Protein AF-A0A9D6SHR8-F1 (afdb_monomer_lite)

Radius of gyration: 16.15 Å; chains: 1; bounding box: 41×32×40 Å

Foldseek 3Di:
DDDCVVVVVVVLVVCVVPVVDLDADEDEWDQFAAPPADHGKRCRNPPVDPSHQEIEYAQDDECDCVVVCVVVRTPDGHRLLQLLVVLLVRCPGPPHHAYEHAHHFAAQDAHPDPVCPVHGHHPVSQVSSQCSNVVSRHPGYDYHHPCVVVVD

Sequence (152 aa):
MASFYAAYDAIAEGLKEGIGVKPFITYHPPCCSEWGTAPPRTSLYFGDREWLSMNMLQSSHFLDPKAFVKSNRFSFGWKAEFNYQPIFDEYRSEPIRPVIDGESRYENLRKDDFYLKKGSWASYDSRNSAYHSIFAGAAGHTYGDNSIYQFF

Secondary structure (DSSP, 8-state):
----HHHHHHHHHHHHHHHSS---------SEEETTS--S-HHHHHTT-TT--SEEEE--S-SSTHHHHHHTTEEEE--GGGTHHHHHHHHT-SS---EEEEE---BT-BSSSTT-TT-B--HHHHHHHHHHHHHTT-SEE---BTTTTTT-

Structure (mmCIF, N/CA/C/O backbone):
data_AF-A0A9D6SHR8-F1
#
_entry.id   AF-A0A9D6SHR8-F1
#
loop_
_atom_site.group_PDB
_atom_site.id
_atom_site.type_symbol
_atom_site.label_atom_id
_atom_site.label_alt_id
_atom_site.label_comp_id
_atom_site.label_asym_id
_atom_site.label_entity_id
_atom_site.label_seq_id
_atom_site.pdbx_PDB_ins_code
_atom_site.Cartn_x
_atom_site.Cartn_y
_atom_site.Cartn_z
_atom_site.occupancy
_atom_site.B_iso_or_equiv
_atom_site.auth_seq_id
_atom_site.auth_comp_id
_atom_site.auth_asym_id
_atom_site.auth_atom_id
_atom_site.pdbx_PDB_model_num
ATOM 1 N N . MET A 1 1 ? 14.632 2.800 17.492 1.00 48.62 1 MET A N 1
ATOM 2 C CA . MET A 1 1 ? 13.832 3.947 17.020 1.00 48.62 1 MET A CA 1
ATOM 3 C C . MET A 1 1 ? 12.662 4.153 17.961 1.00 48.62 1 MET A C 1
ATOM 5 O O . MET A 1 1 ? 12.173 3.165 18.497 1.00 48.62 1 MET A O 1
ATOM 9 N N . ALA A 1 2 ? 12.241 5.398 18.185 1.00 56.22 2 ALA A N 1
ATOM 10 C CA . ALA A 1 2 ? 10.981 5.658 18.874 1.00 56.22 2 ALA A CA 1
ATOM 11 C C . ALA A 1 2 ? 9.826 5.143 18.003 1.00 56.22 2 ALA A C 1
ATOM 13 O O . ALA A 1 2 ? 9.817 5.372 16.796 1.00 56.22 2 ALA A O 1
ATOM 14 N N . SER A 1 3 ? 8.891 4.408 18.599 1.00 79.38 3 SER A N 1
ATOM 15 C CA . SER A 1 3 ? 7.686 3.967 17.902 1.00 79.38 3 SER A CA 1
ATOM 16 C C . SER A 1 3 ? 6.666 5.108 17.868 1.00 79.38 3 SER A C 1
ATOM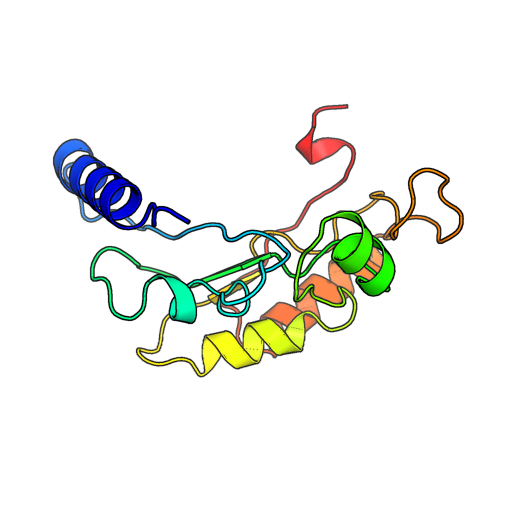 18 O O . SER A 1 3 ? 6.381 5.712 18.900 1.00 79.38 3 SER A O 1
ATOM 20 N N . PHE A 1 4 ? 6.096 5.381 16.692 1.00 89.94 4 PHE A N 1
ATOM 21 C CA . PHE A 1 4 ? 5.040 6.384 16.504 1.00 89.94 4 PHE A CA 1
ATOM 22 C C . PHE A 1 4 ? 3.625 5.831 16.724 1.00 89.94 4 PHE A C 1
ATOM 24 O O . PHE A 1 4 ? 2.652 6.544 16.496 1.00 89.94 4 PHE A O 1
ATOM 31 N N . TYR A 1 5 ? 3.482 4.585 17.192 1.00 93.25 5 TYR A N 1
ATOM 32 C CA . TYR A 1 5 ? 2.171 3.953 17.356 1.00 93.25 5 TYR A CA 1
ATOM 33 C C . TYR A 1 5 ? 1.226 4.758 18.253 1.00 93.25 5 TYR A C 1
ATOM 35 O O . TYR A 1 5 ? 0.082 4.965 17.871 1.00 93.25 5 TYR A O 1
ATOM 43 N N . ALA A 1 6 ? 1.720 5.309 19.367 1.00 95.69 6 ALA A N 1
ATOM 44 C CA . ALA A 1 6 ? 0.908 6.144 20.254 1.00 95.69 6 ALA A CA 1
ATOM 45 C C . ALA A 1 6 ? 0.380 7.417 19.567 1.00 95.69 6 ALA A C 1
ATOM 47 O O . ALA A 1 6 ? -0.725 7.863 19.862 1.00 95.69 6 ALA A O 1
ATOM 48 N N . ALA A 1 7 ? 1.144 7.993 18.632 1.00 96.69 7 ALA A N 1
ATOM 49 C CA . ALA A 1 7 ? 0.692 9.147 17.861 1.00 96.69 7 ALA A CA 1
ATOM 50 C C . ALA A 1 7 ? -0.407 8.753 16.864 1.00 96.69 7 ALA A C 1
ATOM 52 O O . ALA A 1 7 ? -1.394 9.470 16.735 1.00 96.69 7 ALA A O 1
ATOM 53 N N . TYR A 1 8 ? -0.273 7.604 16.195 1.00 96.38 8 TYR A N 1
ATOM 54 C CA . TYR A 1 8 ? -1.314 7.094 15.298 1.00 96.38 8 TYR A CA 1
ATOM 55 C C . TYR A 1 8 ? -2.595 6.720 16.047 1.00 96.38 8 TYR A C 1
ATOM 57 O O . TYR A 1 8 ? -3.682 7.047 15.577 1.00 96.38 8 TYR A O 1
ATOM 65 N N . ASP A 1 9 ? -2.466 6.117 17.230 1.00 96.62 9 ASP A N 1
ATOM 66 C CA . ASP A 1 9 ? -3.597 5.814 18.106 1.00 96.62 9 ASP A CA 1
ATOM 67 C C . ASP A 1 9 ? -4.317 7.114 18.520 1.00 96.62 9 ASP A C 1
ATOM 69 O O . ASP A 1 9 ? -5.530 7.222 18.360 1.00 96.62 9 ASP A O 1
ATOM 73 N N . ALA A 1 10 ? -3.577 8.153 18.926 1.00 97.25 10 ALA A N 1
ATOM 74 C CA . ALA A 1 10 ? -4.158 9.456 19.264 1.00 97.25 10 ALA A CA 1
ATOM 75 C C . ALA A 1 10 ? -4.851 10.148 18.073 1.00 97.25 10 ALA A C 1
ATOM 77 O O . ALA A 1 10 ? -5.912 10.745 18.243 1.00 97.25 10 ALA A O 1
ATOM 78 N N . ILE A 1 11 ? -4.283 10.057 16.862 1.00 97.06 11 ILE A N 1
ATOM 79 C CA . ILE A 1 11 ? -4.914 10.591 15.643 1.00 97.06 11 ILE A CA 1
ATOM 80 C C . ILE A 1 11 ? -6.236 9.864 15.364 1.00 97.06 11 ILE A C 1
ATOM 82 O O . ILE A 1 11 ? -7.237 10.512 15.059 1.00 97.06 11 ILE A O 1
ATOM 86 N N . ALA A 1 12 ? -6.256 8.535 15.479 1.00 96.88 12 ALA A N 1
ATOM 87 C CA . ALA A 1 12 ? -7.455 7.743 15.239 1.00 96.88 12 ALA A CA 1
ATOM 88 C C . ALA A 1 12 ? -8.569 8.049 16.253 1.00 96.88 12 ALA A C 1
ATOM 90 O O . ALA A 1 12 ? -9.729 8.174 15.856 1.00 96.88 12 ALA A O 1
ATOM 91 N N . GLU A 1 13 ? -8.228 8.230 17.532 1.00 95.94 13 GLU A N 1
ATOM 92 C CA . GLU A 1 13 ? -9.196 8.650 18.554 1.00 95.94 13 GLU A CA 1
ATOM 93 C C . GLU A 1 13 ? -9.720 10.068 18.298 1.00 95.94 13 GLU A C 1
ATOM 95 O O . GLU A 1 13 ? -10.932 10.276 18.293 1.00 95.94 13 GLU A O 1
ATOM 100 N N . GLY A 1 14 ? -8.851 11.020 17.941 1.00 96.75 14 GLY A N 1
ATOM 101 C CA . GLY A 1 14 ? -9.287 12.371 17.575 1.00 96.75 14 GLY A CA 1
ATOM 102 C C . GLY A 1 14 ? -10.255 12.392 16.382 1.00 96.75 14 GLY A C 1
ATOM 103 O O . GLY A 1 14 ? -11.219 13.159 16.373 1.00 96.75 14 GLY A O 1
ATOM 104 N N . LEU A 1 15 ? -10.055 11.513 15.391 1.00 96.50 15 LEU A N 1
ATOM 105 C CA . LEU A 1 15 ? -10.994 11.349 14.275 1.00 96.50 15 LEU A CA 1
ATOM 106 C C . LEU A 1 15 ? -12.349 10.798 14.736 1.00 96.50 15 LEU A C 1
ATOM 108 O O . LEU A 1 15 ? -13.382 11.292 14.283 1.00 96.50 15 LEU A O 1
ATOM 112 N N . LYS A 1 16 ? -12.362 9.800 15.629 1.00 94.62 16 LYS A N 1
ATOM 113 C CA . LYS A 1 16 ? -13.605 9.242 16.188 1.00 94.62 16 LYS A CA 1
ATOM 114 C C . LYS A 1 16 ? -14.392 10.294 16.969 1.00 94.62 16 LYS A C 1
ATOM 116 O O . LYS A 1 16 ? -15.606 10.384 16.798 1.00 94.62 16 LYS A O 1
ATOM 121 N N . GLU A 1 17 ? -13.710 11.095 17.784 1.00 95.44 17 GLU A N 1
ATOM 122 C CA . GLU A 1 17 ? -14.326 12.164 18.576 1.00 95.44 17 GLU A CA 1
ATOM 123 C C . GLU A 1 17 ? -14.882 13.288 17.689 1.00 95.44 17 GLU A C 1
ATOM 125 O O . GLU A 1 17 ? -15.988 13.776 17.923 1.00 95.44 17 GLU A O 1
ATOM 130 N N . GLY A 1 18 ? -14.136 13.689 16.655 1.00 95.88 18 GLY A N 1
ATOM 131 C CA . GLY A 1 18 ? -14.475 14.854 15.837 1.00 95.88 18 GLY A CA 1
ATOM 132 C C . GLY A 1 18 ? -15.520 14.610 14.745 1.00 95.88 18 GLY A C 1
ATOM 133 O O . GLY A 1 18 ? -16.230 15.542 14.370 1.00 95.88 18 GLY A O 1
ATOM 134 N N . ILE A 1 19 ? -15.624 13.389 14.208 1.00 94.88 19 ILE A N 1
ATOM 135 C CA . ILE A 1 19 ? -16.441 13.125 13.009 1.00 94.88 19 ILE A CA 1
ATOM 136 C C . ILE A 1 19 ? -17.930 12.876 13.319 1.00 94.88 19 ILE A C 1
ATOM 138 O O . ILE A 1 19 ? -18.766 12.970 12.422 1.00 94.88 19 ILE A O 1
ATOM 142 N N . GLY A 1 20 ? -18.281 12.548 14.569 1.00 91.06 20 GLY A N 1
ATOM 143 C CA . GLY A 1 20 ? -19.668 12.323 15.011 1.00 91.06 20 GLY A CA 1
ATOM 144 C C . GLY A 1 20 ? -20.349 11.058 14.459 1.00 91.06 20 GLY A C 1
ATOM 145 O O . GLY A 1 20 ? -21.508 10.792 14.772 1.00 91.06 20 GLY A O 1
ATOM 146 N N . VAL A 1 21 ? -19.640 10.263 13.656 1.00 93.25 21 VAL A N 1
ATOM 147 C CA . VAL A 1 21 ? -20.057 8.958 13.115 1.00 93.25 21 VAL A CA 1
ATOM 148 C C . VAL A 1 21 ? -18.917 7.950 13.270 1.00 93.25 21 VAL A C 1
ATOM 150 O O . VAL A 1 21 ? -17.800 8.325 13.602 1.00 93.25 21 VAL A O 1
ATOM 153 N N . LYS A 1 22 ? -19.152 6.657 13.020 1.00 91.50 22 LYS A N 1
ATOM 154 C CA . LYS A 1 22 ? -18.052 5.679 13.004 1.00 91.50 22 LYS A CA 1
ATOM 155 C C . LYS A 1 22 ? -17.167 5.922 11.767 1.00 91.50 22 LYS A C 1
ATOM 157 O O . LYS A 1 22 ? -17.664 5.718 10.657 1.00 91.50 22 LYS A O 1
ATOM 162 N N . PRO A 1 23 ? -15.891 6.329 11.913 1.00 95.31 23 PRO A N 1
ATOM 163 C CA . PRO A 1 23 ? -15.026 6.558 10.763 1.00 95.31 23 PRO A CA 1
ATOM 164 C C . PRO A 1 23 ? -14.582 5.232 10.134 1.00 95.31 23 PRO A C 1
ATOM 166 O O . PRO A 1 23 ? -14.388 4.233 10.829 1.00 95.31 23 PRO A O 1
ATOM 169 N N . PHE A 1 24 ? -14.372 5.242 8.818 1.00 96.94 24 PHE A N 1
ATOM 170 C CA . PHE A 1 24 ? -13.621 4.201 8.121 1.00 96.94 24 PHE A CA 1
ATOM 171 C C . PHE A 1 24 ? -12.154 4.634 8.057 1.00 96.94 24 PHE A C 1
ATOM 173 O O . PHE A 1 24 ? -11.840 5.644 7.428 1.00 96.94 24 PHE A O 1
ATOM 180 N N . ILE A 1 25 ? -11.263 3.895 8.718 1.00 97.69 25 ILE A N 1
ATOM 181 C CA . ILE A 1 25 ? -9.844 4.264 8.834 1.00 97.69 25 ILE A CA 1
ATOM 182 C C . ILE A 1 25 ? -8.963 3.130 8.307 1.00 97.69 25 ILE A C 1
ATOM 184 O O . ILE A 1 25 ? -9.147 1.961 8.642 1.00 97.69 25 ILE A O 1
ATOM 188 N N . THR A 1 26 ? -7.975 3.501 7.500 1.00 98.00 26 THR A N 1
ATOM 189 C CA . THR A 1 26 ? -6.845 2.661 7.087 1.00 98.00 26 THR A CA 1
ATOM 190 C C . THR A 1 26 ? -5.540 3.410 7.374 1.00 98.00 26 THR A C 1
ATOM 192 O O . THR A 1 26 ? -5.563 4.584 7.748 1.00 98.00 26 THR A O 1
ATOM 195 N N . TYR A 1 27 ? -4.401 2.751 7.194 1.00 97.44 27 TYR A N 1
ATOM 196 C CA . TYR A 1 27 ? -3.076 3.351 7.309 1.00 97.44 27 TYR A CA 1
ATOM 197 C C . TYR A 1 27 ? -2.254 3.030 6.068 1.00 97.44 27 TYR A C 1
ATOM 199 O O . TYR A 1 27 ? -2.139 1.861 5.714 1.00 97.44 27 TYR A O 1
ATOM 207 N N . HIS A 1 28 ? -1.652 4.051 5.460 1.00 97.62 28 HIS A N 1
ATOM 208 C CA . HIS A 1 28 ? -0.750 3.902 4.322 1.00 97.62 28 HIS A CA 1
ATOM 209 C C . HIS A 1 28 ? 0.680 3.589 4.800 1.00 97.62 28 HIS A C 1
ATOM 211 O O . HIS A 1 28 ? 1.337 4.482 5.344 1.00 97.62 28 HIS A O 1
ATOM 217 N N . PRO A 1 29 ? 1.192 2.355 4.625 1.00 95.12 29 PRO A N 1
ATOM 218 C CA . PRO A 1 29 ? 2.556 2.020 5.018 1.00 95.12 29 PRO A CA 1
ATOM 219 C C . PRO A 1 29 ? 3.580 2.468 3.961 1.00 95.12 29 PRO A C 1
ATOM 221 O O . PRO A 1 29 ? 3.204 2.779 2.832 1.00 95.12 29 PRO A O 1
ATOM 224 N N . PRO A 1 30 ? 4.882 2.497 4.295 1.00 92.88 30 PRO A N 1
ATOM 225 C CA . PRO A 1 30 ? 5.937 2.692 3.302 1.00 92.88 30 PRO A CA 1
ATOM 226 C C . PRO A 1 30 ? 6.032 1.504 2.326 1.00 92.88 30 PRO A C 1
ATOM 228 O O . PRO A 1 30 ? 5.592 0.400 2.622 1.00 92.88 30 PRO A O 1
ATOM 231 N N . CYS A 1 31 ? 6.708 1.676 1.187 1.00 91.62 31 CYS A N 1
ATOM 232 C CA . CYS A 1 31 ? 7.030 0.559 0.279 1.00 91.62 31 CYS A CA 1
ATOM 233 C C . CYS A 1 31 ? 8.094 -0.419 0.819 1.00 91.62 31 CYS A C 1
ATOM 235 O O . CYS A 1 31 ? 8.256 -1.521 0.288 1.00 91.62 31 CYS A O 1
ATOM 237 N N . CYS A 1 32 ? 8.872 -0.002 1.822 1.00 94.38 32 CYS A N 1
ATOM 238 C CA . CYS A 1 32 ? 10.057 -0.702 2.320 1.00 94.38 32 CYS A CA 1
ATOM 239 C C . CYS A 1 32 ? 10.081 -0.730 3.851 1.00 94.38 32 CYS A C 1
ATOM 241 O O . CYS A 1 32 ? 9.491 0.132 4.499 1.00 94.38 32 CYS A O 1
ATOM 243 N N . SER A 1 33 ? 10.823 -1.682 4.419 1.00 94.06 33 SER A N 1
ATOM 244 C CA . SER A 1 33 ? 10.993 -1.811 5.873 1.00 94.06 33 SER A CA 1
ATOM 245 C C . SER A 1 33 ? 12.432 -1.592 6.302 1.00 94.06 33 SER A C 1
ATOM 247 O O . SER A 1 33 ? 13.376 -2.000 5.625 1.00 94.06 33 SER A O 1
ATOM 249 N N . GLU A 1 34 ? 12.610 -0.990 7.471 1.00 92.50 34 GLU A N 1
ATOM 250 C CA . GLU A 1 34 ? 13.911 -0.837 8.114 1.00 92.50 34 GLU A CA 1
ATOM 251 C C . GLU A 1 34 ? 14.403 -2.144 8.752 1.00 92.50 34 GLU A C 1
ATOM 253 O O . GLU A 1 34 ? 13.663 -3.124 8.906 1.00 92.50 34 GLU A O 1
ATOM 258 N N . TRP A 1 35 ? 15.676 -2.180 9.142 1.00 90.31 35 TRP A N 1
ATOM 259 C CA . TRP A 1 35 ? 16.238 -3.302 9.894 1.00 90.31 35 TRP A CA 1
ATOM 260 C C . TRP A 1 35 ? 15.543 -3.483 11.244 1.00 90.31 35 TRP A C 1
ATOM 262 O O . TRP A 1 35 ? 15.381 -2.533 12.005 1.00 90.31 35 TRP A O 1
ATOM 272 N N . GLY A 1 36 ? 15.152 -4.724 11.546 1.00 89.06 36 GLY A N 1
ATOM 273 C CA . GLY A 1 36 ? 14.454 -5.061 12.790 1.00 89.06 36 GLY A CA 1
ATOM 274 C C . GLY A 1 36 ? 12.967 -4.693 12.805 1.00 89.06 36 GLY A C 1
ATOM 275 O O . GLY A 1 36 ? 12.350 -4.758 13.864 1.00 89.06 36 GLY A O 1
ATOM 276 N N . THR A 1 37 ? 12.386 -4.324 11.658 1.00 90.25 37 THR A N 1
ATOM 277 C CA . THR A 1 37 ? 10.948 -4.047 11.518 1.00 90.25 37 THR A CA 1
ATOM 278 C C . THR A 1 37 ? 10.268 -5.091 10.634 1.00 90.25 37 THR A C 1
ATOM 280 O O . THR A 1 37 ? 10.912 -5.744 9.812 1.00 90.25 37 THR A O 1
ATOM 283 N N . ALA A 1 38 ? 8.961 -5.280 10.822 1.00 93.38 38 ALA A N 1
ATOM 284 C CA . ALA A 1 38 ? 8.169 -6.190 10.002 1.00 93.38 38 ALA A CA 1
ATOM 285 C C . ALA A 1 38 ? 8.046 -5.680 8.547 1.00 93.38 38 ALA A C 1
ATOM 287 O O . ALA A 1 38 ? 8.151 -4.468 8.325 1.00 93.38 38 ALA A O 1
ATOM 288 N N . PRO A 1 39 ? 7.792 -6.561 7.554 1.00 95.25 39 PRO A N 1
ATOM 289 C CA . PRO A 1 39 ? 7.396 -6.146 6.204 1.00 95.25 39 PRO A CA 1
ATOM 290 C C . PRO A 1 39 ? 6.245 -5.127 6.234 1.00 95.25 39 PRO A C 1
ATOM 292 O O . PRO A 1 39 ? 5.415 -5.204 7.145 1.00 95.25 39 PRO A O 1
ATOM 295 N N . PRO A 1 40 ? 6.163 -4.186 5.275 1.00 95.56 40 PRO A N 1
ATOM 296 C CA . PRO A 1 40 ? 5.295 -3.030 5.414 1.00 95.56 40 PRO A CA 1
ATOM 297 C C . PRO A 1 40 ? 3.862 -3.374 5.018 1.00 95.56 40 PRO A C 1
ATOM 299 O O . PRO A 1 40 ? 3.422 -3.184 3.884 1.00 95.56 40 PRO A O 1
ATOM 302 N N . ARG A 1 41 ? 3.163 -3.950 5.992 1.00 96.38 41 ARG A N 1
ATOM 303 C CA . ARG A 1 41 ? 1.784 -4.415 5.922 1.00 96.38 41 ARG A CA 1
ATOM 304 C C . ARG A 1 41 ? 1.042 -3.952 7.166 1.00 96.38 41 ARG A C 1
ATOM 306 O O . ARG A 1 41 ? 1.553 -4.116 8.278 1.00 96.38 41 ARG A O 1
ATOM 313 N N . THR A 1 42 ? -0.146 -3.377 6.997 1.00 96.88 42 THR A N 1
ATOM 314 C CA . THR A 1 42 ? -0.879 -2.767 8.113 1.00 96.88 42 THR A CA 1
ATOM 315 C C . THR A 1 42 ? -1.222 -3.774 9.214 1.00 96.88 42 THR A C 1
ATOM 317 O O . THR A 1 42 ? -1.103 -3.430 10.390 1.00 96.88 42 THR A O 1
ATOM 320 N N . SER A 1 43 ? -1.538 -5.025 8.869 1.00 96.75 43 SER A N 1
ATOM 321 C CA . SER A 1 43 ? -1.794 -6.105 9.829 1.00 96.75 43 SER A CA 1
ATOM 322 C C . SER A 1 43 ? -0.611 -6.355 10.771 1.00 96.75 43 SER A C 1
ATOM 324 O O . SER A 1 43 ? -0.803 -6.540 11.970 1.00 96.75 43 SER A O 1
ATOM 326 N N . LEU A 1 44 ? 0.625 -6.284 10.264 1.00 95.75 44 LEU A N 1
ATOM 327 C CA . LEU A 1 44 ? 1.838 -6.495 11.058 1.00 95.75 44 LEU A CA 1
ATOM 328 C C . LEU A 1 44 ? 2.187 -5.287 11.932 1.00 95.75 44 LEU A C 1
ATOM 330 O O . LEU A 1 44 ? 2.806 -5.446 12.982 1.00 95.75 44 LEU A O 1
ATOM 334 N N . TYR A 1 45 ? 1.823 -4.083 11.499 1.00 94.31 45 TYR A N 1
ATOM 335 C CA . TYR A 1 45 ? 2.104 -2.851 12.238 1.00 94.31 45 TYR A CA 1
ATOM 336 C C . TYR A 1 45 ? 1.080 -2.587 13.337 1.00 94.31 45 TYR A C 1
ATOM 338 O O . TYR A 1 45 ? 1.439 -2.187 14.446 1.00 94.31 45 TYR A O 1
ATOM 346 N N . PHE A 1 46 ? -0.196 -2.808 13.033 1.00 95.38 46 PHE A N 1
ATOM 347 C CA . PHE A 1 46 ? -1.298 -2.356 13.871 1.00 95.38 46 PHE A CA 1
ATOM 348 C C . PHE A 1 46 ? -2.102 -3.494 14.496 1.00 95.38 46 PHE A C 1
ATOM 350 O O . PHE A 1 46 ? -2.821 -3.231 15.460 1.00 95.38 46 PHE A O 1
ATOM 357 N N . GLY A 1 47 ? -1.933 -4.735 14.032 1.00 94.69 47 GLY A N 1
ATOM 358 C CA . GLY A 1 47 ? -2.556 -5.915 14.624 1.00 94.69 47 GLY A CA 1
ATOM 359 C C . GLY A 1 47 ? -4.081 -5.820 14.653 1.00 94.69 47 GLY A C 1
ATOM 360 O O . GLY A 1 47 ? -4.744 -5.610 13.635 1.00 94.69 47 GLY A O 1
ATOM 361 N N . ASP A 1 48 ? -4.651 -5.961 15.842 1.00 95.50 48 ASP A N 1
ATOM 362 C CA . ASP A 1 48 ? -6.087 -6.007 16.111 1.00 95.50 48 ASP A CA 1
ATOM 363 C C . ASP A 1 48 ? -6.691 -4.654 16.521 1.00 95.50 48 ASP A C 1
ATOM 365 O O . ASP A 1 48 ? -7.855 -4.607 16.913 1.00 95.50 48 ASP A O 1
ATOM 369 N N . ARG A 1 49 ? -5.949 -3.546 16.377 1.00 96.00 49 ARG A N 1
ATOM 370 C CA . ARG A 1 49 ? -6.440 -2.200 16.713 1.00 96.00 49 ARG A CA 1
ATOM 371 C C . ARG A 1 49 ? -7.845 -1.946 16.181 1.00 96.00 49 ARG A C 1
ATOM 373 O O . ARG A 1 49 ? -8.102 -2.049 14.980 1.00 96.00 49 ARG A O 1
ATOM 380 N N . GLU A 1 50 ? -8.731 -1.558 17.093 1.00 94.50 50 GLU A N 1
ATOM 381 C CA . GLU A 1 50 ? -10.162 -1.407 16.824 1.00 94.50 50 GLU A CA 1
ATOM 382 C C . GLU A 1 50 ? -10.454 -0.306 15.798 1.00 94.50 50 GLU A C 1
ATOM 384 O O . GLU A 1 50 ? -11.396 -0.406 15.013 1.00 94.50 50 GLU A O 1
ATOM 389 N N . TRP A 1 51 ? -9.636 0.750 15.776 1.00 96.06 51 TRP A N 1
ATOM 390 C CA . TRP A 1 51 ? -9.811 1.838 14.820 1.00 96.06 51 TRP A CA 1
ATOM 391 C C . TRP A 1 51 ? -9.493 1.423 13.377 1.00 96.06 51 TRP A C 1
ATOM 393 O O . TRP A 1 51 ? -9.960 2.084 12.453 1.00 96.06 51 TRP A O 1
ATOM 403 N N . LEU A 1 52 ? -8.747 0.336 13.147 1.00 97.50 52 LEU A N 1
ATOM 404 C CA . LEU A 1 52 ? -8.339 -0.078 11.808 1.00 97.50 52 LEU A CA 1
ATOM 405 C C . LEU A 1 52 ? -9.452 -0.869 11.100 1.00 97.50 52 LEU A C 1
ATOM 407 O O . LEU A 1 52 ? -9.724 -2.027 11.421 1.00 97.50 52 LEU A O 1
ATOM 411 N N . SER A 1 53 ? -10.068 -0.244 10.096 1.00 97.69 53 SER A N 1
ATOM 412 C CA . SER A 1 53 ? -11.203 -0.789 9.336 1.00 97.69 53 SER A CA 1
ATOM 413 C C . SER A 1 53 ? -10.783 -1.665 8.151 1.00 97.69 53 SER A C 1
ATOM 415 O O . SER A 1 53 ? -11.494 -2.600 7.792 1.00 97.69 53 SER A O 1
ATOM 417 N N . MET A 1 54 ? -9.641 -1.364 7.531 1.00 98.38 54 MET A N 1
ATOM 418 C CA . MET A 1 54 ? -9.128 -2.044 6.340 1.00 98.38 54 MET A CA 1
ATOM 419 C C . MET A 1 54 ? -7.601 -2.049 6.368 1.00 98.38 54 MET A C 1
ATOM 421 O O . MET A 1 54 ? -6.985 -1.077 6.803 1.00 98.38 54 MET A O 1
ATOM 425 N N . ASN A 1 55 ? -6.998 -3.129 5.883 1.00 98.50 55 ASN A N 1
ATOM 426 C CA . ASN A 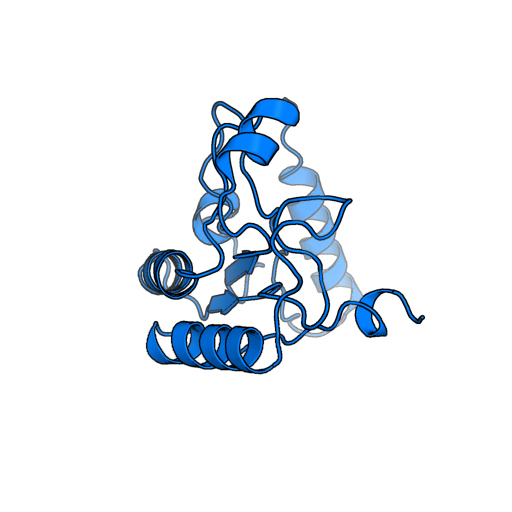1 55 ? -5.559 -3.222 5.690 1.00 98.50 55 ASN A CA 1
ATOM 427 C C . ASN A 1 55 ? -5.134 -2.554 4.372 1.00 98.50 55 ASN A C 1
ATOM 429 O O . ASN A 1 55 ? -5.880 -2.538 3.390 1.00 98.50 55 ASN A O 1
ATOM 433 N N . MET A 1 56 ? -3.912 -2.034 4.319 1.00 98.56 56 MET A N 1
ATOM 434 C CA . MET A 1 56 ? -3.352 -1.431 3.113 1.00 98.56 56 MET A CA 1
ATOM 435 C C . MET A 1 56 ? -1.871 -1.784 2.976 1.00 98.56 56 MET A C 1
ATOM 437 O O . MET A 1 56 ? -1.184 -2.113 3.942 1.00 98.56 56 MET A O 1
ATOM 441 N N . LEU A 1 57 ? -1.375 -1.732 1.748 1.00 97.75 57 LEU A N 1
ATOM 442 C CA . LEU A 1 57 ? 0.045 -1.831 1.447 1.00 97.75 57 LEU A CA 1
ATOM 443 C C . LEU A 1 57 ? 0.416 -0.939 0.265 1.00 97.75 57 LEU A C 1
ATOM 445 O O . LEU A 1 57 ? -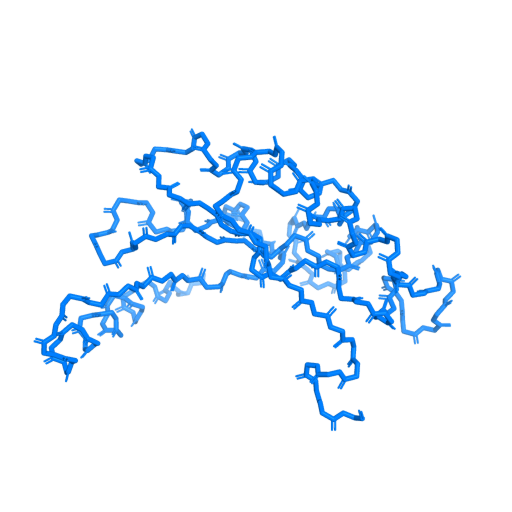0.450 -0.547 -0.512 1.00 97.75 57 LEU A O 1
ATOM 449 N N . GLN A 1 58 ? 1.708 -0.652 0.141 1.00 97.81 58 GLN A N 1
ATOM 450 C CA . GLN A 1 58 ? 2.315 -0.038 -1.035 1.00 97.81 58 GLN A CA 1
ATOM 451 C C . GLN A 1 58 ? 3.213 -1.088 -1.695 1.00 97.81 58 GLN A C 1
ATOM 453 O O . GLN A 1 58 ? 4.285 -1.403 -1.173 1.00 97.81 58 GLN A O 1
ATOM 458 N N . SER A 1 59 ? 2.788 -1.665 -2.822 1.00 97.00 59 SER A N 1
ATOM 459 C CA . SER A 1 59 ? 3.503 -2.789 -3.448 1.00 97.00 59 SER A CA 1
ATOM 460 C C . SER A 1 59 ? 4.655 -2.372 -4.376 1.00 97.00 59 SER A C 1
ATOM 462 O O . SER A 1 59 ? 5.325 -3.228 -4.955 1.00 97.00 59 SER A O 1
ATOM 464 N N . SER A 1 60 ? 4.809 -1.072 -4.616 1.00 93.88 60 SER A N 1
ATOM 465 C CA . SER A 1 60 ? 5.493 -0.474 -5.769 1.00 93.88 60 SER A CA 1
ATOM 466 C C . SER A 1 60 ? 6.575 0.530 -5.310 1.00 93.88 60 SER A C 1
ATOM 468 O O . SER A 1 60 ? 6.631 0.862 -4.131 1.00 93.88 60 SER A O 1
ATOM 470 N N . HIS A 1 61 ? 7.519 1.037 -6.119 1.00 93.81 61 HIS A N 1
ATOM 471 C CA . HIS A 1 61 ? 7.596 1.111 -7.594 1.00 93.81 61 HIS A CA 1
ATOM 472 C C . HIS A 1 61 ? 8.812 0.453 -8.220 1.00 93.81 61 HIS A C 1
ATOM 474 O O . HIS A 1 61 ? 9.188 0.770 -9.351 1.00 93.81 61 HIS A O 1
ATOM 480 N N . PHE A 1 62 ? 9.400 -0.492 -7.493 1.00 93.94 62 PHE A N 1
ATOM 481 C CA . PHE A 1 62 ? 10.651 -1.115 -7.887 1.00 93.94 62 PHE A CA 1
ATOM 482 C C . PHE A 1 62 ? 10.444 -2.424 -8.650 1.00 93.94 62 PHE A C 1
ATOM 484 O O . PHE A 1 62 ? 9.770 -3.340 -8.178 1.00 93.94 62 PHE A O 1
ATOM 491 N N . LEU A 1 63 ? 11.073 -2.525 -9.818 1.00 93.62 63 LEU A N 1
ATOM 492 C CA . LEU A 1 63 ? 11.240 -3.777 -10.550 1.00 93.62 63 LEU A CA 1
ATOM 493 C C . LEU A 1 63 ? 12.242 -4.679 -9.806 1.00 93.62 63 LEU A C 1
ATOM 495 O O . LEU A 1 63 ? 11.940 -5.833 -9.500 1.00 93.62 63 LEU A O 1
ATOM 499 N N . ASP A 1 64 ? 13.409 -4.133 -9.446 1.00 93.69 64 ASP A N 1
ATOM 500 C CA . ASP A 1 64 ? 14.352 -4.759 -8.515 1.00 93.69 64 ASP A CA 1
ATOM 501 C C . ASP A 1 64 ? 14.662 -3.820 -7.334 1.00 93.69 64 ASP A C 1
ATOM 503 O O . ASP A 1 64 ? 15.476 -2.897 -7.466 1.00 93.69 64 ASP A O 1
ATOM 507 N N . PRO A 1 65 ? 14.081 -4.070 -6.145 1.00 93.31 65 PRO A N 1
ATOM 508 C CA . PRO A 1 65 ? 14.239 -3.193 -4.992 1.00 93.31 65 PRO A CA 1
ATOM 509 C C . PRO A 1 65 ? 15.642 -3.253 -4.377 1.00 93.31 65 PRO A C 1
ATOM 511 O O . PRO A 1 65 ? 15.972 -2.391 -3.568 1.00 93.31 65 PRO A O 1
ATOM 514 N N . LYS A 1 66 ? 16.501 -4.226 -4.726 1.00 93.38 66 LYS A N 1
ATOM 515 C CA . LYS A 1 66 ? 17.785 -4.460 -4.031 1.00 93.38 66 LYS A CA 1
ATOM 516 C C . LYS A 1 66 ? 18.677 -3.225 -3.960 1.00 93.38 66 LYS A C 1
ATOM 518 O O . LYS A 1 66 ? 19.262 -2.953 -2.911 1.00 93.38 66 LYS A O 1
ATOM 523 N N . ALA A 1 67 ? 18.805 -2.498 -5.070 1.00 91.75 67 ALA A N 1
ATOM 524 C CA . ALA A 1 67 ? 19.649 -1.310 -5.127 1.00 91.75 67 ALA A CA 1
ATOM 525 C C . ALA A 1 67 ? 19.108 -0.209 -4.205 1.00 91.75 67 ALA A C 1
ATOM 527 O O . ALA A 1 67 ? 19.865 0.323 -3.395 1.00 91.75 67 ALA A O 1
ATOM 528 N N . PHE A 1 68 ? 17.800 0.057 -4.279 1.00 91.69 68 PHE A N 1
ATOM 529 C CA . PHE A 1 68 ? 17.119 1.049 -3.450 1.00 91.69 68 PHE A CA 1
ATOM 530 C C . PHE A 1 68 ? 17.155 0.681 -1.963 1.00 91.69 68 PHE A C 1
ATOM 532 O O . PHE A 1 68 ? 17.497 1.515 -1.124 1.00 91.69 68 PHE A O 1
ATOM 539 N N . VAL A 1 69 ? 16.864 -0.581 -1.637 1.00 94.56 69 VAL A N 1
ATOM 540 C CA . VAL A 1 69 ? 16.911 -1.121 -0.274 1.00 94.56 69 VAL A CA 1
ATOM 541 C C . VAL A 1 69 ? 18.306 -0.934 0.315 1.00 94.56 69 VAL A C 1
ATOM 543 O O . VAL A 1 69 ? 18.451 -0.388 1.408 1.00 94.56 69 VAL A O 1
ATOM 546 N N . LYS A 1 70 ? 19.353 -1.291 -0.439 1.00 93.94 70 LYS A N 1
ATOM 547 C CA . LYS A 1 70 ? 20.742 -1.124 -0.002 1.00 93.94 70 LYS A CA 1
ATOM 548 C C . LYS A 1 70 ? 21.122 0.348 0.177 1.00 93.94 70 LYS A C 1
ATOM 550 O O . LYS A 1 70 ? 21.712 0.689 1.200 1.00 93.94 70 LYS A O 1
ATOM 555 N N . SER A 1 71 ? 20.819 1.214 -0.794 1.00 93.44 71 SER A N 1
ATOM 556 C CA . SER A 1 71 ? 21.225 2.627 -0.746 1.00 93.44 71 SER A CA 1
ATOM 557 C C . SER A 1 71 ? 20.542 3.399 0.380 1.00 93.44 71 SER A C 1
ATOM 559 O O . SER A 1 71 ? 21.159 4.283 0.967 1.00 93.44 71 SER A O 1
ATOM 561 N N . ASN A 1 72 ? 19.300 3.037 0.708 1.00 92.25 72 ASN A N 1
ATOM 562 C CA . ASN A 1 72 ? 18.504 3.692 1.746 1.00 92.25 72 ASN A CA 1
ATOM 563 C C . ASN A 1 72 ? 18.555 2.964 3.098 1.00 92.25 72 ASN A C 1
ATOM 565 O O . ASN A 1 72 ? 17.852 3.350 4.024 1.00 92.25 72 ASN A O 1
ATOM 569 N N . ARG A 1 73 ? 19.413 1.941 3.239 1.00 94.12 73 ARG A N 1
ATOM 570 C CA . ARG A 1 73 ? 19.597 1.163 4.479 1.00 94.12 73 ARG A CA 1
ATOM 571 C C . ARG A 1 73 ? 18.312 0.486 4.980 1.00 94.12 73 ARG A C 1
ATOM 573 O O . ARG A 1 73 ? 18.165 0.253 6.177 1.00 94.12 73 ARG A O 1
ATOM 580 N N . PHE A 1 74 ? 17.420 0.120 4.067 1.00 95.12 74 PHE A N 1
ATOM 581 C CA . PHE A 1 74 ? 16.290 -0.752 4.365 1.00 95.12 74 PHE A CA 1
ATOM 582 C C . PHE A 1 74 ? 16.745 -2.216 4.449 1.00 95.12 74 PHE A C 1
ATOM 584 O O . PHE A 1 74 ? 17.827 -2.583 3.980 1.00 95.12 74 PHE A O 1
ATOM 591 N N . SER A 1 75 ? 15.912 -3.055 5.057 1.00 95.31 75 SER A N 1
ATOM 592 C CA . SER A 1 75 ? 16.082 -4.511 5.106 1.00 95.31 75 SER A CA 1
ATOM 593 C C . SER A 1 75 ? 15.258 -5.224 4.033 1.00 95.31 75 SER A C 1
ATOM 595 O O . SER A 1 75 ? 15.580 -6.344 3.639 1.00 95.31 75 SER A O 1
ATOM 597 N N . PHE A 1 76 ? 14.206 -4.567 3.540 1.00 96.19 76 PHE A N 1
ATOM 598 C CA . PHE A 1 76 ? 13.207 -5.181 2.683 1.00 96.19 76 PHE A CA 1
ATOM 599 C C . PHE A 1 76 ? 12.539 -4.155 1.759 1.00 96.19 76 PHE A C 1
ATOM 601 O O . PHE A 1 76 ? 12.346 -3.005 2.148 1.00 96.19 76 PHE A O 1
ATOM 608 N N . GLY A 1 77 ? 12.141 -4.601 0.567 1.00 95.44 77 GLY A N 1
ATOM 609 C CA . GLY A 1 77 ? 11.285 -3.870 -0.364 1.00 95.44 77 GLY A CA 1
ATOM 610 C C . GLY A 1 77 ? 10.588 -4.843 -1.314 1.00 95.44 77 GLY A C 1
ATOM 611 O O . GLY A 1 77 ? 11.133 -5.908 -1.625 1.00 95.44 77 GLY A O 1
ATOM 612 N N . TRP A 1 78 ? 9.384 -4.492 -1.758 1.00 96.19 78 TRP A N 1
ATOM 613 C CA . TRP A 1 78 ? 8.603 -5.327 -2.670 1.00 96.19 78 TRP A CA 1
ATOM 614 C C . TRP A 1 78 ? 9.150 -5.294 -4.098 1.00 96.19 78 TRP A C 1
ATOM 616 O O . TRP A 1 78 ? 9.742 -4.311 -4.544 1.00 96.19 78 TRP A O 1
ATOM 626 N N . LYS A 1 79 ? 8.905 -6.378 -4.835 1.00 96.38 79 LYS A N 1
ATOM 627 C CA . LYS A 1 79 ? 9.019 -6.397 -6.294 1.00 96.38 79 LYS A CA 1
ATOM 628 C C . LYS A 1 79 ? 7.648 -6.109 -6.889 1.00 96.38 79 LYS A C 1
ATOM 630 O O . LYS A 1 79 ? 6.739 -6.926 -6.743 1.00 96.38 79 LYS A O 1
ATOM 635 N N . ALA A 1 80 ? 7.519 -4.984 -7.581 1.00 96.56 80 ALA A N 1
ATOM 636 C CA . ALA A 1 80 ? 6.233 -4.462 -8.034 1.00 96.56 80 ALA A CA 1
ATOM 637 C C . ALA A 1 80 ? 5.488 -5.396 -9.008 1.00 96.56 80 ALA A C 1
ATOM 639 O O . ALA A 1 80 ? 4.260 -5.391 -9.045 1.00 96.56 80 ALA A O 1
ATOM 640 N N . GLU A 1 81 ? 6.208 -6.239 -9.758 1.00 96.38 81 GLU A N 1
ATOM 641 C CA . GLU A 1 81 ? 5.619 -7.247 -10.660 1.00 96.38 81 GLU A CA 1
ATOM 642 C C . GLU A 1 81 ? 4.787 -8.309 -9.922 1.00 96.38 81 GLU A C 1
ATOM 644 O O . GLU A 1 81 ? 3.876 -8.905 -10.500 1.00 96.38 81 GLU A O 1
ATOM 649 N N . PHE A 1 82 ? 5.075 -8.535 -8.638 1.00 97.44 82 PHE A N 1
ATOM 650 C CA . PHE A 1 82 ? 4.484 -9.605 -7.836 1.00 97.44 82 PHE A CA 1
ATOM 651 C C . PHE A 1 82 ? 3.564 -9.071 -6.731 1.00 97.44 82 PHE A C 1
ATOM 653 O O . PHE A 1 82 ? 3.471 -9.677 -5.666 1.00 97.44 82 PHE A O 1
ATOM 660 N N . ASN A 1 83 ? 2.862 -7.955 -6.965 1.00 98.00 83 ASN A N 1
ATOM 661 C CA . ASN A 1 83 ? 1.994 -7.327 -5.958 1.00 98.00 83 ASN A CA 1
ATOM 662 C C . ASN A 1 83 ? 0.855 -8.228 -5.432 1.00 98.00 83 ASN A C 1
ATOM 664 O O . ASN A 1 83 ? 0.353 -7.994 -4.336 1.00 98.00 83 ASN A O 1
ATOM 668 N N . TYR A 1 84 ? 0.494 -9.302 -6.140 1.00 98.56 84 TYR A N 1
ATOM 669 C CA . TYR A 1 84 ? -0.424 -10.324 -5.624 1.00 98.56 84 TYR A CA 1
ATOM 670 C C . TYR A 1 84 ? 0.093 -11.017 -4.350 1.00 98.56 84 TYR A C 1
ATOM 672 O O . TYR A 1 84 ? -0.711 -11.436 -3.524 1.00 98.56 84 TYR A O 1
ATOM 680 N N . GLN A 1 85 ? 1.415 -11.144 -4.167 1.00 98.25 85 GLN A N 1
ATOM 681 C CA . GLN A 1 85 ? 2.007 -11.818 -3.005 1.00 98.25 85 GLN A CA 1
ATOM 682 C C . GLN A 1 85 ? 1.714 -11.080 -1.690 1.00 98.25 85 GLN A C 1
ATOM 684 O O . GLN A 1 85 ? 1.095 -11.686 -0.814 1.00 98.25 85 GLN A O 1
ATOM 689 N N . PRO A 1 86 ? 2.082 -9.788 -1.531 1.00 97.81 86 PRO A N 1
ATOM 690 C CA . PRO A 1 86 ? 1.771 -9.058 -0.308 1.00 97.81 86 PRO A CA 1
ATOM 691 C C . PRO A 1 86 ? 0.266 -8.914 -0.073 1.00 97.81 86 PRO A C 1
ATOM 693 O O . PRO A 1 86 ? -0.160 -8.926 1.078 1.00 97.81 86 PRO A O 1
ATOM 696 N N . ILE A 1 87 ? -0.545 -8.829 -1.135 1.00 98.62 87 ILE A N 1
ATOM 697 C CA . ILE A 1 87 ? -2.008 -8.785 -1.008 1.00 98.62 87 ILE A CA 1
ATOM 698 C C . ILE A 1 87 ? -2.550 -10.092 -0.443 1.00 98.62 87 ILE A C 1
ATOM 700 O O . ILE A 1 87 ? -3.306 -10.060 0.523 1.00 98.62 87 ILE A O 1
ATOM 704 N N . PHE A 1 88 ? -2.137 -11.235 -0.992 1.00 98.50 88 PHE A N 1
ATOM 705 C CA . PHE A 1 88 ? -2.560 -12.538 -0.488 1.00 98.50 88 PHE A CA 1
ATOM 706 C C . PHE A 1 88 ? -2.110 -12.759 0.962 1.00 98.50 88 PHE A C 1
ATOM 708 O O . PHE A 1 88 ? -2.873 -13.266 1.786 1.00 98.50 88 PHE A O 1
ATOM 715 N N . ASP A 1 89 ? -0.887 -12.337 1.296 1.00 97.88 89 ASP A N 1
ATOM 716 C CA . ASP A 1 89 ? -0.368 -12.399 2.660 1.00 97.88 89 ASP A CA 1
ATOM 717 C C . ASP A 1 89 ? -1.174 -11.548 3.644 1.00 97.88 89 ASP A C 1
ATOM 719 O O . ASP A 1 89 ? -1.293 -11.916 4.816 1.00 97.88 89 ASP A O 1
ATOM 723 N N . GLU A 1 90 ? -1.707 -10.417 3.195 1.00 97.88 90 GLU A N 1
ATOM 724 C CA . GLU A 1 90 ? -2.528 -9.527 4.010 1.00 97.88 90 GLU A CA 1
ATOM 725 C C . GLU A 1 90 ? -3.977 -9.995 4.113 1.00 97.88 90 GLU A C 1
ATOM 727 O O . GLU A 1 90 ? -4.561 -9.954 5.194 1.00 97.88 90 GLU A O 1
ATOM 732 N N . TYR A 1 91 ? -4.534 -10.512 3.021 1.00 98.12 91 TYR A N 1
ATOM 733 C CA . TYR A 1 91 ? -5.862 -11.116 2.981 1.00 98.12 91 TYR A CA 1
ATOM 734 C C . TYR A 1 91 ? -5.995 -12.282 3.975 1.00 98.12 91 TYR A C 1
ATOM 736 O O . TYR A 1 91 ? -7.027 -12.430 4.622 1.00 98.12 91 TYR A O 1
ATOM 744 N N . ARG A 1 92 ? -4.932 -13.082 4.140 1.00 97.31 92 ARG A N 1
ATOM 745 C CA . ARG A 1 92 ? -4.881 -14.210 5.089 1.00 97.31 92 ARG A CA 1
ATOM 746 C C . ARG A 1 92 ? -4.397 -13.836 6.497 1.00 97.31 92 ARG A C 1
ATOM 748 O O . ARG A 1 92 ? -4.102 -14.733 7.286 1.00 97.31 92 ARG A O 1
ATOM 755 N N . SER A 1 93 ? -4.204 -12.547 6.780 1.00 96.56 93 SER A N 1
ATOM 756 C CA . SER A 1 93 ? -3.781 -12.088 8.106 1.00 96.56 93 SER A CA 1
ATOM 757 C C . SER A 1 93 ? -4.922 -12.186 9.119 1.00 96.56 93 SER A C 1
ATOM 759 O O . SER A 1 93 ? -6.092 -12.118 8.751 1.00 96.56 93 SER A O 1
ATOM 761 N N . GLU A 1 94 ? -4.570 -12.333 10.398 1.00 94.75 94 GLU A N 1
ATOM 762 C CA . GLU A 1 94 ? -5.532 -12.333 11.499 1.00 94.75 94 GLU A CA 1
ATOM 763 C C . GLU A 1 94 ? -5.369 -11.063 12.357 1.00 94.75 94 GLU A C 1
ATOM 765 O O . GLU A 1 94 ? -4.233 -10.700 12.682 1.00 94.75 94 GLU A O 1
ATOM 770 N N . PRO A 1 95 ? -6.472 -10.394 12.751 1.00 94.00 95 PRO A N 1
ATOM 771 C CA . PRO A 1 95 ? -7.849 -10.702 12.359 1.00 94.00 95 PRO A CA 1
ATOM 772 C C . PRO A 1 95 ? -8.112 -10.363 10.882 1.00 94.00 95 PRO A C 1
ATOM 774 O O . PRO A 1 95 ? -7.612 -9.354 10.372 1.00 94.00 95 PRO A O 1
ATOM 777 N N . ILE A 1 96 ? -8.927 -11.188 10.215 1.00 95.31 96 ILE A N 1
ATOM 778 C CA . ILE A 1 96 ? -9.296 -10.986 8.806 1.00 95.31 96 ILE A CA 1
ATOM 779 C C . ILE A 1 96 ? -9.977 -9.621 8.625 1.00 95.31 96 ILE A C 1
ATOM 781 O O . ILE A 1 96 ? -10.997 -9.321 9.251 1.00 95.31 96 ILE A O 1
ATOM 785 N N . ARG A 1 97 ? -9.434 -8.805 7.715 1.00 96.69 97 ARG A N 1
ATOM 786 C CA . ARG A 1 97 ? -10.005 -7.527 7.264 1.00 96.69 97 ARG A CA 1
ATOM 787 C C . ARG A 1 97 ? -9.904 -7.414 5.740 1.00 96.69 97 ARG A C 1
ATOM 789 O O . ARG A 1 97 ? -9.024 -8.044 5.151 1.00 96.69 97 ARG A O 1
ATOM 796 N N . PRO A 1 98 ? -10.737 -6.579 5.088 1.00 98.38 98 PRO A N 1
ATOM 797 C CA . PRO A 1 98 ? -10.502 -6.204 3.698 1.00 98.38 98 PRO A CA 1
ATOM 798 C C . PRO A 1 98 ? -9.079 -5.652 3.520 1.00 98.38 98 PRO A C 1
ATOM 800 O O . PRO A 1 98 ? -8.536 -5.033 4.439 1.00 98.38 98 PRO A O 1
ATOM 803 N N . VAL A 1 99 ? -8.485 -5.849 2.344 1.00 98.69 99 VAL A N 1
ATOM 804 C CA . VAL A 1 99 ? -7.175 -5.287 1.980 1.00 98.69 99 VAL A CA 1
ATOM 805 C C . VAL A 1 99 ? -7.252 -4.550 0.647 1.00 98.69 99 VAL A C 1
ATOM 807 O O . VAL A 1 99 ? -7.992 -4.960 -0.248 1.00 98.69 99 VAL A O 1
ATOM 810 N N . ILE A 1 100 ? -6.464 -3.484 0.502 1.00 98.62 100 ILE A N 1
ATOM 811 C CA . ILE A 1 100 ? -6.227 -2.794 -0.768 1.00 98.62 100 ILE A CA 1
ATOM 812 C C . ILE A 1 100 ? -4.726 -2.593 -1.030 1.00 98.62 100 ILE A C 1
ATOM 814 O O . ILE A 1 100 ? -3.951 -2.324 -0.109 1.00 98.62 100 ILE A O 1
ATOM 818 N N . ASP A 1 101 ? -4.318 -2.683 -2.297 1.00 98.56 101 ASP A N 1
ATOM 819 C CA . ASP A 1 101 ? -3.036 -2.134 -2.757 1.00 98.56 101 ASP A CA 1
ATOM 820 C C . ASP A 1 101 ? -3.209 -0.618 -2.928 1.00 98.56 101 ASP A C 1
ATOM 822 O O . ASP A 1 101 ? -3.814 -0.160 -3.902 1.00 98.56 101 ASP A O 1
ATOM 826 N N . GLY A 1 102 ? -2.791 0.140 -1.913 1.00 98.31 102 GLY A N 1
ATOM 827 C CA . GLY A 1 102 ? -3.025 1.579 -1.799 1.00 98.31 102 GLY A CA 1
ATOM 828 C C . GLY A 1 102 ? -2.122 2.414 -2.700 1.00 98.31 102 GLY A C 1
ATOM 829 O O . GLY A 1 102 ? -2.515 3.504 -3.102 1.00 98.31 102 GLY A O 1
ATOM 830 N N . GLU A 1 103 ? -0.957 1.880 -3.061 1.00 98.38 103 GLU A N 1
ATOM 831 C CA . GLU A 1 103 ? -0.009 2.523 -3.964 1.00 98.38 103 GLU A CA 1
ATOM 832 C C . GLU A 1 103 ? 0.723 1.449 -4.783 1.00 98.38 103 GLU A C 1
ATOM 834 O O . GLU A 1 103 ? 1.760 0.894 -4.399 1.00 98.38 103 GLU A O 1
ATOM 839 N N . SER A 1 104 ? 0.116 1.145 -5.931 1.00 96.75 104 SER A N 1
ATOM 840 C CA . SER A 1 104 ? 0.596 0.171 -6.909 1.00 96.75 104 SER A CA 1
ATOM 841 C C . SER A 1 104 ? 1.491 0.833 -7.970 1.00 96.75 104 SER A C 1
ATOM 843 O O . SER A 1 104 ? 1.976 1.942 -7.775 1.00 96.75 104 SER A O 1
ATOM 845 N N . ARG A 1 105 ? 1.752 0.171 -9.105 1.00 96.69 105 ARG A N 1
ATOM 846 C CA . ARG A 1 105 ? 2.577 0.726 -10.194 1.00 96.69 105 ARG A CA 1
ATOM 847 C C . ARG A 1 105 ? 1.920 1.937 -10.836 1.00 96.69 105 ARG A C 1
ATOM 849 O O . ARG A 1 105 ? 0.978 1.793 -11.618 1.00 96.69 105 ARG A O 1
ATOM 856 N N . TYR A 1 106 ? 2.475 3.111 -10.546 1.00 97.75 106 TYR A N 1
ATOM 857 C CA . TYR A 1 106 ? 2.043 4.340 -11.191 1.00 97.75 106 TYR A CA 1
ATOM 858 C C . TYR A 1 106 ? 2.449 4.348 -12.657 1.00 97.75 106 TYR A C 1
ATOM 860 O O . TYR A 1 106 ? 3.620 4.150 -12.985 1.00 97.75 106 TYR A O 1
ATOM 868 N N . GLU A 1 107 ? 1.485 4.587 -13.538 1.00 97.88 107 GLU A N 1
ATOM 869 C CA . GLU A 1 107 ? 1.728 4.717 -14.969 1.00 97.88 107 GLU A CA 1
ATOM 870 C C . GLU A 1 107 ? 2.703 5.873 -15.243 1.00 97.88 107 GLU A C 1
ATOM 872 O O . GLU A 1 107 ? 2.748 6.854 -14.505 1.00 97.88 107 GLU A O 1
ATOM 877 N N . ASN A 1 108 ? 3.560 5.731 -16.253 1.00 96.00 108 ASN A N 1
ATOM 878 C CA . ASN A 1 108 ? 4.612 6.683 -16.623 1.00 96.00 108 ASN A CA 1
ATOM 879 C C . ASN A 1 108 ? 5.715 6.910 -15.570 1.00 96.00 108 ASN A C 1
ATOM 881 O O . ASN A 1 108 ? 6.714 7.573 -15.872 1.00 96.00 108 ASN A O 1
ATOM 885 N N . LEU A 1 109 ? 5.622 6.308 -14.379 1.00 95.06 109 LEU A N 1
ATOM 886 C CA . LEU A 1 109 ? 6.669 6.399 -13.366 1.00 95.06 109 LEU A CA 1
ATOM 887 C C . LEU A 1 109 ? 7.856 5.508 -13.747 1.00 95.06 109 LEU A C 1
ATOM 889 O O . LEU A 1 109 ? 7.697 4.367 -14.183 1.00 95.06 109 LEU A O 1
ATOM 893 N N . ARG A 1 110 ? 9.067 6.038 -13.573 1.00 92.00 110 ARG A N 1
ATOM 894 C CA . ARG A 1 110 ? 10.329 5.352 -13.880 1.00 92.00 110 ARG A CA 1
ATOM 895 C C . ARG A 1 110 ? 10.536 4.082 -13.046 1.00 92.00 110 ARG A C 1
ATOM 897 O O . ARG A 1 110 ? 10.270 4.067 -11.845 1.00 92.00 110 ARG A O 1
ATOM 904 N N . LYS A 1 111 ? 11.090 3.044 -13.675 1.00 91.56 111 LYS A N 1
ATOM 905 C CA . LYS A 1 111 ? 11.465 1.770 -13.043 1.00 91.56 111 LYS A CA 1
ATOM 906 C C . LYS A 1 111 ? 12.857 1.888 -12.409 1.00 91.56 111 LYS A C 1
ATOM 908 O O . LYS A 1 111 ? 13.845 2.005 -13.125 1.00 91.56 111 LYS A O 1
ATOM 913 N N . ASP A 1 112 ? 12.941 1.820 -11.079 1.00 84.38 112 ASP A N 1
ATOM 914 C CA . ASP A 1 112 ? 14.152 1.783 -10.222 1.00 84.38 112 ASP A CA 1
ATOM 915 C C . ASP A 1 112 ? 15.162 2.940 -10.291 1.00 84.38 112 ASP A C 1
ATOM 917 O O . ASP A 1 112 ? 15.850 3.194 -9.301 1.00 84.38 112 ASP A O 1
ATOM 921 N N . ASP A 1 113 ? 15.327 3.602 -11.433 1.00 74.31 113 ASP A N 1
ATOM 922 C CA . ASP A 1 113 ? 16.424 4.535 -11.668 1.00 74.31 113 ASP A CA 1
ATOM 923 C C . ASP A 1 113 ? 15.949 5.912 -12.137 1.00 74.31 113 ASP A C 1
ATOM 925 O O . ASP A 1 113 ? 14.897 6.068 -12.749 1.00 74.31 113 ASP A O 1
ATOM 929 N N . PHE A 1 114 ? 16.746 6.935 -11.822 1.00 66.69 114 PHE A N 1
ATOM 930 C CA . PHE A 1 114 ? 16.479 8.325 -12.203 1.00 66.69 114 PHE A CA 1
ATOM 931 C C . PHE A 1 114 ? 16.680 8.600 -13.700 1.00 66.69 114 PHE A C 1
ATOM 933 O O . PHE A 1 114 ? 16.221 9.629 -14.184 1.00 66.69 114 PHE A O 1
ATOM 940 N N . TYR A 1 115 ? 17.366 7.712 -14.426 1.00 69.12 115 TYR A N 1
ATOM 941 C CA . TYR A 1 115 ? 17.835 7.949 -15.796 1.00 69.12 115 TYR A CA 1
ATOM 942 C C . TYR A 1 115 ? 17.025 7.193 -16.859 1.00 69.12 115 TYR A C 1
ATOM 944 O O . TYR A 1 115 ? 17.454 7.130 -18.009 1.00 69.12 115 TYR A O 1
ATOM 952 N N . LEU A 1 116 ? 15.878 6.614 -16.486 1.00 75.12 116 LEU A N 1
ATOM 953 C CA . LEU A 1 116 ? 14.986 5.837 -17.350 1.00 75.12 116 LEU A CA 1
ATOM 954 C C . LEU A 1 116 ? 15.659 4.646 -18.056 1.00 75.12 116 LEU A C 1
ATOM 956 O O . LEU A 1 116 ? 15.164 4.191 -19.088 1.00 75.12 116 LEU A O 1
ATOM 960 N N . LYS A 1 117 ? 16.754 4.085 -17.524 1.00 82.31 117 LYS A N 1
ATOM 961 C CA . LYS A 1 117 ? 17.464 2.981 -18.208 1.00 82.31 117 LYS A CA 1
ATOM 962 C C . LYS A 1 117 ? 16.610 1.719 -18.287 1.00 82.31 117 LYS A C 1
ATOM 964 O O . LYS A 1 117 ? 16.736 0.951 -19.237 1.00 82.31 117 LYS A O 1
ATOM 969 N N . LYS A 1 118 ? 15.734 1.518 -17.303 1.00 84.62 118 LYS A N 1
ATOM 970 C CA . LYS A 1 118 ? 14.742 0.433 -17.268 1.00 84.62 118 LYS A CA 1
ATOM 971 C C . LYS A 1 118 ? 13.367 0.843 -17.817 1.00 84.62 118 LYS A C 1
ATOM 973 O O . LYS A 1 118 ? 12.432 0.047 -17.767 1.00 84.62 118 LYS A O 1
ATOM 978 N N . GLY A 1 119 ? 13.244 2.059 -18.352 1.00 92.38 119 GLY A N 1
ATOM 979 C CA . GLY A 1 119 ? 11.988 2.636 -18.826 1.00 92.38 119 GLY A CA 1
ATOM 980 C C . GLY A 1 119 ? 11.025 3.019 -17.698 1.00 92.38 119 GLY A C 1
ATOM 981 O O . GLY A 1 119 ? 11.399 3.079 -16.525 1.00 92.38 119 GLY A O 1
ATOM 982 N N . SER A 1 120 ? 9.770 3.266 -18.069 1.00 95.44 120 SER A N 1
ATOM 983 C CA . SER A 1 120 ? 8.670 3.548 -17.142 1.00 95.44 120 SER A CA 1
ATOM 984 C C . SER A 1 120 ? 7.665 2.398 -17.097 1.00 95.44 120 SER A C 1
ATOM 986 O O . SER A 1 120 ? 7.643 1.524 -17.972 1.00 95.44 120 SER A O 1
ATOM 988 N N . TRP A 1 121 ? 6.838 2.378 -16.056 1.00 96.69 121 TRP A N 1
ATOM 989 C CA . TRP A 1 121 ? 5.642 1.546 -16.002 1.00 96.69 121 TRP A CA 1
ATOM 990 C C . TRP A 1 121 ? 4.640 2.009 -17.063 1.00 96.69 121 TRP A C 1
ATOM 992 O O . TRP A 1 121 ? 4.359 3.199 -17.187 1.00 96.69 121 TRP A O 1
ATOM 1002 N N . ALA A 1 122 ? 4.138 1.070 -17.858 1.00 96.94 122 ALA A N 1
ATOM 1003 C CA . ALA A 1 122 ? 3.161 1.342 -18.908 1.00 96.94 122 ALA A CA 1
ATOM 1004 C C . ALA A 1 122 ? 1.739 1.004 -18.439 1.00 96.94 122 ALA A C 1
ATOM 1006 O O . ALA A 1 122 ? 1.560 0.274 -17.465 1.00 96.94 122 ALA A O 1
ATOM 1007 N N . SER A 1 123 ? 0.719 1.410 -19.202 1.00 97.88 123 SER A N 1
ATOM 1008 C CA . SER A 1 123 ? -0.681 1.046 -18.922 1.00 97.88 123 SER A CA 1
ATOM 1009 C C . SER A 1 123 ? -0.906 -0.463 -18.733 1.00 97.88 123 SER A C 1
ATOM 1011 O O . SER A 1 123 ? -1.772 -0.881 -17.964 1.00 97.88 123 SER A O 1
ATOM 1013 N N . TYR A 1 124 ? -0.130 -1.306 -19.431 1.00 98.06 124 TYR A N 1
ATOM 1014 C CA . TYR A 1 124 ? -0.143 -2.759 -19.237 1.00 98.06 124 TYR A CA 1
ATOM 1015 C C . TYR A 1 124 ? 0.244 -3.147 -17.807 1.00 98.06 124 TYR A C 1
ATOM 1017 O O . TYR A 1 124 ? -0.431 -3.976 -17.198 1.00 98.06 124 TYR A O 1
ATOM 1025 N N . ASP A 1 125 ? 1.290 -2.524 -17.268 1.00 98.00 125 ASP A N 1
ATOM 1026 C CA . ASP A 1 125 ? 1.787 -2.784 -15.923 1.00 98.00 125 ASP A CA 1
ATOM 1027 C C . ASP A 1 125 ? 0.750 -2.358 -14.870 1.00 98.00 125 ASP A C 1
ATOM 1029 O O . ASP A 1 125 ? 0.465 -3.118 -13.945 1.00 98.00 125 ASP A O 1
ATOM 1033 N 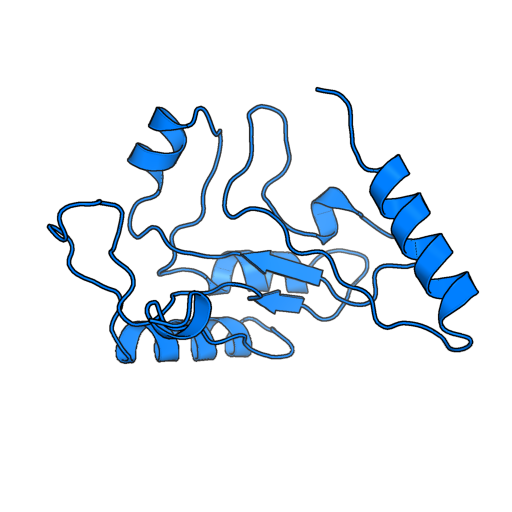N . SER A 1 126 ? 0.101 -1.204 -15.052 1.00 97.81 126 SER A N 1
ATOM 1034 C CA . SER A 1 126 ? -0.968 -0.738 -14.154 1.00 97.81 126 SER A CA 1
ATOM 1035 C C . SER A 1 126 ? -2.17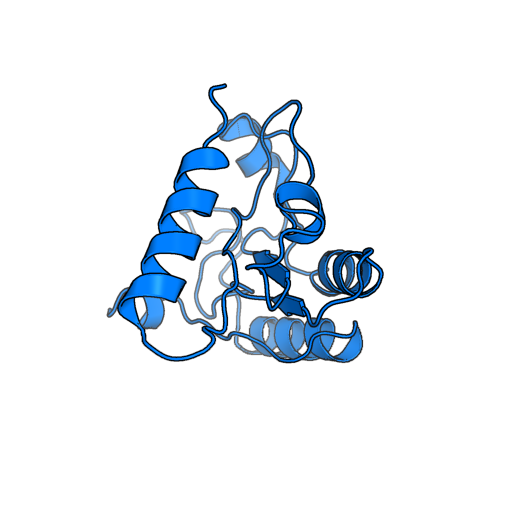7 -1.680 -14.163 1.00 97.81 126 SER A C 1
ATOM 1037 O O . SER A 1 126 ? -2.654 -2.083 -13.101 1.00 97.81 126 SER A O 1
ATOM 1039 N N . ARG A 1 127 ? -2.626 -2.136 -15.345 1.00 98.50 127 ARG A N 1
ATOM 1040 C CA . ARG A 1 127 ? -3.690 -3.155 -15.439 1.00 98.50 127 ARG A CA 1
ATOM 1041 C C . ARG A 1 127 ? -3.272 -4.459 -14.773 1.00 98.50 127 ARG A C 1
ATOM 1043 O O . ARG A 1 127 ? -4.061 -5.043 -14.037 1.00 98.50 127 ARG A O 1
ATOM 1050 N N . ASN A 1 128 ? -2.044 -4.916 -15.011 1.00 98.38 128 ASN A N 1
ATOM 1051 C CA . ASN A 1 128 ? -1.537 -6.126 -14.379 1.00 98.38 128 ASN A CA 1
ATOM 1052 C C . ASN A 1 128 ? -1.565 -6.001 -12.846 1.00 98.38 128 ASN A C 1
ATOM 1054 O O . ASN A 1 128 ? -2.034 -6.925 -12.192 1.00 98.38 128 ASN A O 1
ATOM 1058 N N . SER A 1 129 ? -1.174 -4.852 -12.285 1.00 98.12 129 SER A N 1
ATOM 1059 C CA . SER A 1 129 ? -1.267 -4.588 -10.842 1.00 98.12 129 SER A CA 1
ATOM 1060 C C . SER A 1 129 ? -2.702 -4.641 -10.329 1.00 98.12 129 SER A C 1
ATOM 1062 O O . SER A 1 129 ? -2.936 -5.249 -9.283 1.00 98.12 129 SER A O 1
ATOM 1064 N N . ALA A 1 130 ? -3.649 -4.059 -11.067 1.00 98.56 130 ALA A N 1
ATOM 1065 C CA . ALA A 1 130 ? -5.064 -4.097 -10.717 1.00 98.56 130 ALA A CA 1
ATOM 1066 C C . ALA A 1 130 ? -5.587 -5.533 -10.640 1.00 98.56 130 ALA A C 1
ATOM 1068 O O . ALA A 1 130 ? -6.089 -5.958 -9.600 1.00 98.56 130 ALA A O 1
ATOM 1069 N N . TYR A 1 131 ? -5.411 -6.309 -11.711 1.00 98.69 131 TYR A N 1
ATOM 1070 C CA . TYR A 1 131 ? -5.906 -7.683 -11.760 1.00 98.69 131 TYR A CA 1
ATOM 1071 C C . TYR A 1 131 ? -5.192 -8.583 -10.748 1.00 98.69 131 TYR A C 1
ATOM 1073 O O . TYR A 1 131 ? -5.861 -9.317 -10.029 1.00 98.69 131 TYR A O 1
ATOM 1081 N N . HIS A 1 132 ? -3.865 -8.499 -10.625 1.00 98.56 132 HIS A N 1
ATOM 1082 C CA . HIS A 1 132 ? -3.119 -9.254 -9.615 1.00 98.56 132 HIS A CA 1
ATOM 1083 C C . HIS A 1 132 ? -3.619 -8.978 -8.193 1.00 98.56 132 HIS A C 1
ATOM 1085 O O . HIS A 1 132 ? -3.771 -9.917 -7.418 1.00 98.56 132 HIS A O 1
ATOM 1091 N N . SER A 1 133 ? -3.906 -7.718 -7.857 1.00 98.44 133 SER A N 1
ATOM 1092 C CA . SER A 1 133 ? -4.426 -7.346 -6.539 1.00 98.44 133 SER A CA 1
ATOM 1093 C C . SER A 1 133 ? -5.827 -7.925 -6.303 1.00 98.44 133 SER A C 1
ATOM 1095 O O . SER A 1 133 ? -6.042 -8.652 -5.332 1.00 98.44 133 SER A O 1
ATOM 1097 N N . ILE A 1 134 ? -6.764 -7.695 -7.230 1.00 98.56 134 ILE A N 1
ATOM 1098 C CA . ILE A 1 134 ? -8.149 -8.175 -7.103 1.00 98.56 134 ILE A CA 1
ATOM 1099 C C . ILE A 1 134 ? -8.209 -9.707 -7.033 1.00 98.56 134 ILE A C 1
ATOM 1101 O O . ILE A 1 134 ? -8.832 -10.259 -6.129 1.00 98.56 134 ILE A O 1
ATOM 1105 N N . PHE A 1 135 ? -7.518 -10.413 -7.934 1.00 98.69 135 PHE A N 1
ATOM 1106 C CA . PHE A 1 135 ? -7.522 -11.880 -7.952 1.00 98.69 135 PHE A CA 1
ATOM 1107 C C . PHE A 1 135 ? -6.773 -12.512 -6.769 1.00 98.69 135 PHE A C 1
ATOM 1109 O O . PHE A 1 135 ? -6.993 -13.685 -6.478 1.00 98.69 135 PHE A O 1
ATOM 1116 N N . ALA A 1 136 ? -5.931 -11.753 -6.065 1.00 98.56 136 ALA A N 1
ATOM 1117 C CA . ALA A 1 136 ? -5.297 -12.187 -4.822 1.00 98.56 136 ALA A CA 1
ATOM 1118 C C . ALA A 1 136 ? -6.168 -11.978 -3.570 1.00 98.56 136 ALA A C 1
ATOM 1120 O O . ALA A 1 136 ? -5.769 -12.409 -2.489 1.00 98.56 136 ALA A O 1
ATOM 1121 N N . GLY A 1 137 ? -7.340 -11.344 -3.706 1.00 98.31 137 GLY A N 1
ATOM 1122 C CA . GLY A 1 137 ? -8.295 -11.129 -2.614 1.00 98.31 137 GLY A CA 1
ATOM 1123 C C . GLY A 1 137 ? -8.444 -9.676 -2.156 1.00 98.31 137 GLY A C 1
ATOM 1124 O O . GLY A 1 137 ? -9.080 -9.436 -1.130 1.00 98.31 137 GLY A O 1
ATOM 1125 N N . ALA A 1 138 ? -7.880 -8.697 -2.874 1.00 98.56 138 ALA A N 1
ATOM 1126 C CA . ALA A 1 138 ? -8.106 -7.293 -2.542 1.00 98.56 138 ALA A CA 1
ATOM 1127 C C . ALA A 1 138 ? -9.570 -6.880 -2.752 1.00 98.56 138 ALA A C 1
ATOM 1129 O O . ALA A 1 138 ? -10.225 -7.284 -3.712 1.00 98.56 138 ALA A O 1
ATOM 1130 N N . ALA A 1 139 ? -10.060 -6.002 -1.879 1.00 98.50 139 ALA A N 1
ATOM 1131 C CA . ALA A 1 139 ? -11.404 -5.432 -1.957 1.00 98.50 139 ALA A CA 1
ATOM 1132 C C . ALA A 1 139 ? -11.545 -4.357 -3.052 1.00 98.50 139 ALA A C 1
ATOM 1134 O O . ALA A 1 139 ? -12.652 -3.919 -3.359 1.00 98.50 139 ALA A O 1
ATOM 1135 N N . GLY A 1 140 ? -10.428 -3.914 -3.629 1.00 98.06 140 GLY A N 1
ATOM 1136 C CA . GLY A 1 140 ? -10.368 -2.857 -4.628 1.00 98.06 140 GLY A CA 1
ATOM 1137 C C . GLY A 1 140 ? -8.943 -2.641 -5.128 1.00 98.06 140 GLY A C 1
ATOM 1138 O O . GLY A 1 140 ? -8.038 -3.418 -4.823 1.00 98.06 140 GLY A O 1
ATOM 1139 N N . HIS A 1 141 ? -8.741 -1.570 -5.892 1.00 97.56 141 HIS A N 1
ATOM 1140 C CA . HIS A 1 141 ? -7.436 -1.200 -6.425 1.00 97.56 141 HIS A CA 1
ATOM 1141 C C . HIS A 1 141 ? -7.287 0.320 -6.504 1.00 97.56 141 HIS A C 1
ATOM 1143 O O . HIS A 1 141 ? -8.195 0.997 -6.991 1.00 97.56 141 HIS A O 1
ATOM 1149 N N . THR A 1 142 ? -6.128 0.835 -6.089 1.00 98.19 142 THR A N 1
ATOM 1150 C CA . THR A 1 142 ? -5.758 2.237 -6.291 1.00 98.19 142 THR A CA 1
ATOM 1151 C C . THR A 1 142 ? -4.835 2.367 -7.501 1.00 98.19 142 THR A C 1
ATOM 1153 O O . THR A 1 142 ? -3.707 1.862 -7.511 1.00 98.19 142 THR A O 1
ATOM 1156 N N . TYR A 1 143 ? -5.327 3.068 -8.523 1.00 98.25 143 TYR A N 1
ATOM 1157 C CA . TYR A 1 143 ? -4.528 3.499 -9.669 1.00 98.25 143 TYR A CA 1
ATOM 1158 C C . TYR A 1 143 ? -3.726 4.756 -9.324 1.00 98.25 143 TYR A C 1
ATOM 1160 O O . TYR A 1 143 ? -4.191 5.605 -8.564 1.00 98.25 143 TYR A O 1
ATOM 1168 N N . GLY A 1 144 ? -2.569 4.917 -9.960 1.00 97.94 144 GLY A N 1
ATOM 1169 C CA . GLY A 1 144 ? -1.899 6.206 -10.031 1.00 97.94 144 GLY A CA 1
ATOM 1170 C C . GLY A 1 144 ? -1.148 6.380 -11.342 1.00 97.94 144 GLY A C 1
ATOM 1171 O O . GLY A 1 144 ? -0.859 5.419 -12.053 1.00 97.94 144 GLY A O 1
ATOM 1172 N N . ASP A 1 145 ? -0.834 7.631 -11.645 1.00 98.00 145 ASP A N 1
ATOM 1173 C CA . ASP A 1 145 ? -0.043 8.049 -12.796 1.00 98.00 145 ASP A CA 1
ATOM 1174 C C . ASP A 1 145 ? 0.960 9.101 -12.335 1.00 98.00 145 ASP A C 1
ATOM 1176 O O . ASP A 1 145 ? 0.646 9.943 -11.487 1.00 98.00 145 ASP A O 1
ATOM 1180 N N . ASN A 1 146 ? 2.166 9.037 -12.894 1.00 96.25 146 ASN A N 1
ATOM 1181 C CA . ASN A 1 146 ? 3.284 9.886 -12.534 1.00 96.25 146 ASN A CA 1
ATOM 1182 C C . ASN A 1 146 ? 2.979 11.371 -12.708 1.00 96.25 146 ASN A C 1
ATOM 1184 O O . ASN A 1 146 ? 3.429 12.150 -11.887 1.00 96.25 146 ASN A O 1
ATOM 1188 N N . SER A 1 147 ? 2.252 11.793 -13.735 1.00 97.12 147 SER A N 1
ATOM 1189 C CA . SER A 1 147 ? 1.904 13.206 -13.907 1.00 97.12 147 SER A CA 1
ATOM 1190 C C . SER A 1 147 ? 0.746 13.606 -12.995 1.00 97.12 147 SER A C 1
ATOM 1192 O O . SER A 1 147 ? 0.778 14.675 -12.389 1.00 97.12 147 SER A O 1
ATOM 1194 N N . ILE A 1 148 ? -0.241 12.724 -12.820 1.00 97.81 148 ILE A N 1
ATOM 1195 C CA . ILE A 1 148 ? -1.453 13.041 -12.053 1.00 97.81 148 ILE A CA 1
ATOM 1196 C C . ILE A 1 148 ? -1.169 13.179 -10.552 1.00 97.81 148 ILE A C 1
ATOM 1198 O O . ILE A 1 148 ? -1.628 14.149 -9.952 1.00 97.81 148 ILE A O 1
ATOM 1202 N N . TYR A 1 149 ? -0.408 12.263 -9.929 1.00 95.56 149 TYR A N 1
ATOM 1203 C CA . TYR A 1 149 ? -0.232 12.280 -8.461 1.00 95.56 149 TYR A CA 1
ATOM 1204 C C . TYR A 1 149 ? 0.469 13.552 -7.956 1.00 95.56 149 TYR A C 1
ATOM 1206 O O . TYR A 1 149 ? 0.325 13.928 -6.793 1.00 95.56 149 TYR A O 1
ATOM 1214 N N . GLN A 1 150 ? 1.234 14.199 -8.836 1.00 96.50 150 GLN A N 1
ATOM 1215 C CA . GLN A 1 150 ? 2.018 15.398 -8.555 1.00 96.50 150 GLN A CA 1
ATOM 1216 C C . GLN A 1 150 ? 1.561 16.632 -9.358 1.00 96.50 150 GLN A C 1
ATOM 1218 O O . GLN A 1 150 ? 2.206 17.671 -9.267 1.00 96.5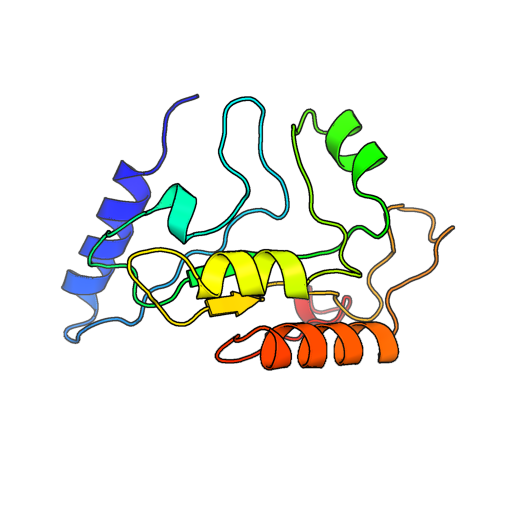0 150 GLN A O 1
ATOM 1223 N N . PHE A 1 151 ? 0.429 16.547 -10.069 1.00 96.44 151 PHE A N 1
ATOM 1224 C CA . PHE A 1 151 ? -0.205 17.652 -10.806 1.00 96.44 151 PHE A CA 1
ATOM 1225 C C . PHE A 1 151 ? 0.701 18.349 -11.844 1.00 96.44 151 PHE A C 1
ATOM 1227 O O . PHE A 1 151 ? 0.801 19.579 -11.854 1.00 96.44 151 PHE A O 1
ATOM 1234 N N . PHE A 1 152 ? 1.341 17.566 -12.720 1.00 90.12 152 PHE A N 1
ATOM 1235 C CA . PHE A 1 152 ? 2.142 18.053 -13.857 1.00 90.12 152 PHE A CA 1
ATOM 1236 C C . PHE A 1 152 ? 1.429 17.934 -15.206 1.00 90.12 152 PHE A C 1
ATOM 1238 O O . PHE A 1 152 ? 0.570 17.035 -15.358 1.00 90.12 152 PHE A O 1
#

pLDDT: mean 94.45, std 6.99, range [48.62, 98.69]